Protein AF-A0A653MFF1-F1 (afdb_monomer_lite)

pLDDT: mean 91.17, std 8.58, range [53.25, 97.94]

Sequence (82 aa):
MSNILILIKKDFMHLPEKSSYNNNYYKNTKRNYEIFEECDEAYNSFDFYLVDGKSEIYLGCTYESISEDIESKPHLEIDFKK

Foldseek 3Di:
DWDKDKDQLVQWDWDVVPDDDQWTKIARNPPGWIKIWGQDPVVLKIWIFTDDPPDTHTDAMDNDDSPPDCPVPRMDIGTDDD

Structure (mmCIF, N/CA/C/O backbone):
data_AF-A0A653MFF1-F1
#
_entry.id   AF-A0A653MFF1-F1
#
loop_
_atom_site.group_PDB
_atom_site.id
_atom_site.type_symbol
_atom_site.label_atom_id
_atom_site.label_alt_id
_atom_site.label_comp_id
_atom_site.label_asym_id
_atom_site.label_entity_id
_atom_site.label_seq_id
_atom_site.pdbx_PDB_ins_code
_atom_site.Cartn_x
_atom_site.Cartn_y
_atom_site.Cartn_z
_atom_site.occupancy
_atom_site.B_iso_or_equiv
_atom_site.auth_seq_id
_atom_site.auth_comp_id
_atom_site.auth_asym_id
_atom_site.auth_atom_id
_atom_site.pdbx_PDB_model_num
ATOM 1 N N . MET A 1 1 ? -6.852 1.291 -23.410 1.00 55.97 1 MET A N 1
ATOM 2 C CA . MET A 1 1 ? -6.687 2.447 -22.508 1.00 55.97 1 MET A CA 1
ATOM 3 C C . MET A 1 1 ? -6.376 1.871 -21.145 1.00 55.97 1 MET A C 1
ATOM 5 O O . MET A 1 1 ? -7.201 1.110 -20.654 1.00 55.97 1 MET A O 1
ATOM 9 N N . SER A 1 2 ? -5.184 2.121 -20.609 1.00 64.00 2 SER A N 1
ATOM 10 C CA . SER A 1 2 ? -4.852 1.720 -19.238 1.00 64.00 2 SER A CA 1
ATOM 11 C C . SER A 1 2 ? -5.621 2.611 -18.265 1.00 64.00 2 SER A C 1
ATOM 13 O O . SER A 1 2 ? -5.732 3.815 -18.504 1.00 64.00 2 SER A O 1
ATOM 15 N N . ASN A 1 3 ? -6.192 2.028 -17.212 1.00 80.06 3 ASN A N 1
ATOM 16 C CA . ASN A 1 3 ? -6.803 2.798 -16.131 1.00 80.06 3 ASN A CA 1
ATOM 17 C C . ASN A 1 3 ? -5.729 2.993 -15.060 1.00 80.06 3 ASN A C 1
ATOM 19 O O . ASN A 1 3 ? -5.233 2.011 -14.521 1.00 80.06 3 ASN A O 1
ATOM 23 N N . ILE A 1 4 ? -5.358 4.240 -14.779 1.00 88.44 4 ILE A N 1
ATOM 24 C CA . ILE A 1 4 ? -4.326 4.561 -13.788 1.00 88.44 4 ILE A CA 1
ATOM 25 C C . ILE A 1 4 ? -5.013 5.042 -12.510 1.00 88.44 4 ILE A C 1
ATOM 27 O O . ILE A 1 4 ? -5.822 5.974 -12.549 1.00 88.44 4 ILE A O 1
ATOM 31 N N . LEU A 1 5 ? -4.683 4.418 -11.381 1.00 90.69 5 LEU A N 1
ATOM 32 C CA . LEU A 1 5 ? -5.041 4.905 -10.052 1.00 90.69 5 LEU A CA 1
ATOM 33 C C . LEU A 1 5 ? -3.905 5.787 -9.523 1.00 90.69 5 LEU A C 1
ATOM 35 O O . LEU A 1 5 ? -2.746 5.385 -9.537 1.00 90.69 5 LEU A O 1
ATOM 39 N N . ILE A 1 6 ? -4.246 6.982 -9.035 1.00 93.06 6 ILE A N 1
ATOM 40 C CA . ILE A 1 6 ? -3.273 7.935 -8.487 1.00 93.06 6 ILE A CA 1
ATOM 41 C C . ILE A 1 6 ? -3.439 8.018 -6.969 1.00 93.06 6 ILE A C 1
ATOM 43 O O . ILE A 1 6 ? -4.499 8.422 -6.480 1.00 93.06 6 ILE A O 1
ATOM 47 N N . LEU A 1 7 ? -2.379 7.691 -6.227 1.00 92.81 7 LEU A N 1
ATOM 48 C CA . LEU A 1 7 ? -2.305 7.864 -4.774 1.00 92.81 7 LEU A CA 1
ATOM 49 C C . LEU A 1 7 ? -1.388 9.039 -4.430 1.00 92.81 7 LEU A C 1
ATOM 51 O O . LEU A 1 7 ? -0.276 9.133 -4.932 1.00 92.81 7 LEU A O 1
ATOM 55 N N . ILE A 1 8 ? -1.824 9.935 -3.547 1.00 95.00 8 ILE A N 1
ATOM 56 C CA . ILE A 1 8 ? -1.000 11.0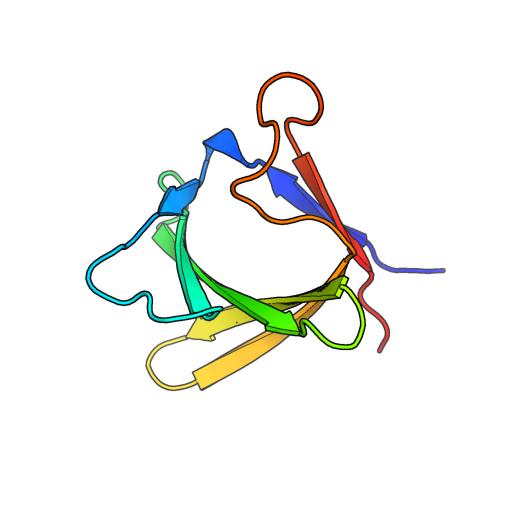59 -3.080 1.00 95.00 8 ILE A CA 1
ATOM 57 C C . ILE A 1 8 ? -0.229 10.613 -1.837 1.00 95.00 8 ILE A C 1
ATOM 59 O O . ILE A 1 8 ? -0.834 10.485 -0.774 1.00 95.00 8 ILE A O 1
ATOM 63 N N . LYS A 1 9 ? 1.088 10.391 -1.949 1.00 94.25 9 LYS A N 1
ATOM 64 C CA . LYS A 1 9 ? 1.900 9.704 -0.924 1.00 94.25 9 LYS A CA 1
ATOM 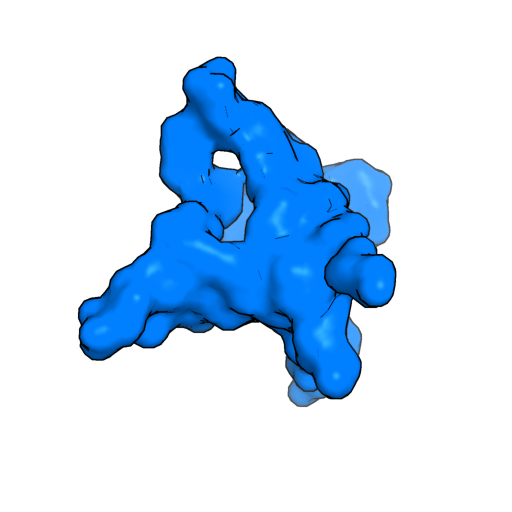65 C C . LYS A 1 9 ? 1.801 10.364 0.457 1.00 94.25 9 LYS A C 1
ATOM 67 O O . LYS A 1 9 ? 1.539 9.690 1.444 1.00 94.25 9 LYS A O 1
ATOM 72 N N . LYS A 1 10 ? 1.869 11.700 0.524 1.00 94.56 10 LYS A N 1
ATOM 73 C CA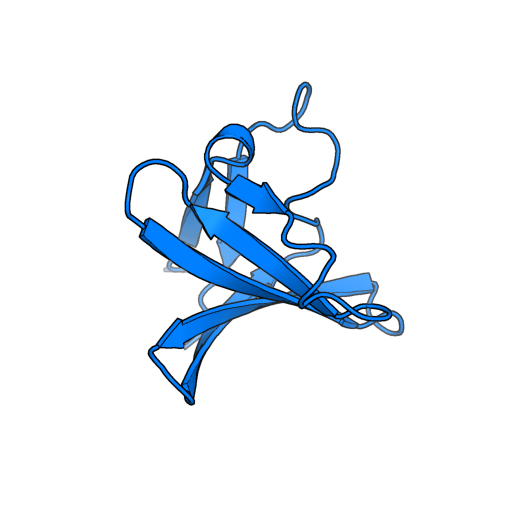 . LYS A 1 10 ? 1.755 12.469 1.785 1.00 94.56 10 LYS A CA 1
ATOM 74 C C . LYS A 1 10 ? 0.422 12.310 2.528 1.00 94.56 10 LYS A C 1
ATOM 76 O O . LYS A 1 10 ? 0.321 12.696 3.689 1.00 94.56 10 LYS A O 1
ATOM 81 N N . ASP A 1 11 ? -0.618 11.818 1.855 1.00 95.94 11 ASP A N 1
ATOM 82 C CA . ASP A 1 11 ? -1.920 11.604 2.484 1.00 95.94 11 ASP A CA 1
ATOM 83 C C . ASP A 1 11 ? -1.964 10.271 3.247 1.00 95.94 11 ASP A C 1
ATOM 85 O O . ASP A 1 11 ? -2.961 9.992 3.915 1.00 95.94 11 ASP A O 1
ATOM 89 N N . PHE A 1 12 ? -0.898 9.470 3.184 1.00 96.38 12 PHE A N 1
ATOM 90 C CA . PHE A 1 12 ? -0.788 8.169 3.821 1.00 96.38 12 PHE A CA 1
ATOM 91 C C . PHE A 1 12 ? 0.165 8.193 5.012 1.00 96.38 12 PHE A C 1
ATOM 93 O O . PHE A 1 12 ? 1.264 8.737 4.956 1.00 96.38 12 PHE A O 1
ATOM 100 N N . MET A 1 13 ? -0.274 7.564 6.097 1.00 96.88 13 MET A N 1
ATOM 101 C CA . MET A 1 13 ? 0.518 7.323 7.295 1.00 96.88 13 MET A CA 1
ATOM 102 C C . MET A 1 13 ? 0.790 5.825 7.410 1.00 96.88 13 MET A C 1
ATOM 104 O O . MET A 1 13 ? -0.147 5.032 7.335 1.00 96.88 13 MET A O 1
ATOM 108 N N . HIS A 1 14 ? 2.052 5.445 7.595 1.00 96.94 14 HIS A N 1
ATOM 109 C CA . HIS A 1 14 ? 2.447 4.051 7.795 1.00 96.94 14 HIS A CA 1
ATOM 110 C C . HIS A 1 14 ? 1.943 3.513 9.148 1.00 96.94 14 HIS A C 1
ATOM 112 O O . HIS A 1 14 ? 1.964 4.242 10.142 1.00 96.94 14 HIS A O 1
ATOM 118 N N . LEU A 1 15 ? 1.503 2.252 9.176 1.00 97.06 15 LEU A N 1
ATOM 119 C CA . LEU A 1 15 ? 0.988 1.536 10.350 1.00 97.06 15 LEU A CA 1
ATOM 120 C C . LEU A 1 15 ? 1.961 0.413 10.767 1.00 97.06 15 LEU A C 1
ATOM 122 O O . LEU A 1 15 ? 1.716 -0.759 10.465 1.00 97.06 15 LEU A O 1
ATOM 126 N N . PRO A 1 16 ? 3.076 0.736 11.447 1.00 96.44 16 PRO A N 1
ATOM 127 C CA . PRO A 1 16 ? 4.142 -0.226 11.742 1.00 96.44 16 PRO A CA 1
ATOM 128 C C . PRO A 1 16 ? 3.693 -1.421 12.595 1.00 96.44 16 PRO A C 1
ATOM 130 O O . PRO A 1 16 ? 4.314 -2.473 12.540 1.00 96.44 16 PRO A O 1
ATOM 133 N N . GLU A 1 17 ? 2.625 -1.280 13.378 1.00 97.12 17 GLU A N 1
ATOM 134 C CA . GLU A 1 17 ? 2.053 -2.352 14.195 1.00 97.12 17 GLU A CA 1
ATOM 135 C C . GLU A 1 17 ? 1.296 -3.419 13.387 1.00 97.12 17 GLU A C 1
ATOM 137 O O . GLU A 1 17 ? 1.083 -4.522 13.892 1.00 97.12 17 GLU A O 1
ATOM 142 N N . LYS A 1 18 ? 0.873 -3.089 12.159 1.00 95.88 18 LYS A N 1
ATOM 143 C CA . LYS A 1 18 ? 0.246 -4.025 11.210 1.00 95.88 18 LYS A CA 1
ATOM 144 C C . LYS A 1 18 ? 1.235 -4.523 10.163 1.00 95.88 18 LYS A C 1
ATOM 146 O O . LYS A 1 18 ? 1.070 -5.625 9.649 1.00 95.88 18 LYS A O 1
ATOM 151 N N . SER A 1 19 ? 2.234 -3.707 9.843 1.00 96.75 19 SER A N 1
ATOM 152 C CA . SER A 1 19 ? 3.244 -4.042 8.851 1.00 96.75 19 SER A CA 1
ATOM 153 C C . SER A 1 19 ? 4.189 -5.141 9.336 1.00 96.75 19 SER A C 1
ATOM 155 O O . SER A 1 19 ? 4.544 -5.235 10.511 1.00 96.75 19 SER A O 1
ATOM 157 N N . SER A 1 20 ? 4.633 -5.966 8.398 1.00 96.06 20 SER A N 1
ATOM 158 C CA . SER A 1 20 ? 5.679 -6.969 8.592 1.00 96.06 20 SER A CA 1
ATOM 159 C C . SER A 1 20 ? 6.570 -7.008 7.355 1.00 96.06 20 SER A C 1
ATOM 161 O O . SER A 1 20 ? 6.307 -6.297 6.397 1.00 96.06 20 SER A O 1
ATOM 163 N N . TYR A 1 21 ? 7.643 -7.795 7.371 1.00 92.25 21 TYR A N 1
ATOM 164 C CA . TYR A 1 21 ? 8.611 -7.889 6.271 1.00 92.25 21 TYR A CA 1
ATOM 165 C C . TYR A 1 21 ? 7.935 -7.884 4.885 1.00 92.25 21 TYR A C 1
ATOM 167 O O . TYR A 1 21 ? 7.107 -8.752 4.620 1.00 92.25 21 TYR A O 1
ATOM 175 N N . ASN A 1 22 ? 8.262 -6.899 4.037 1.00 94.44 22 ASN A N 1
ATOM 176 C CA . ASN A 1 22 ? 7.697 -6.673 2.691 1.00 94.44 22 ASN A CA 1
ATOM 177 C C . ASN A 1 22 ? 6.183 -6.459 2.598 1.00 94.44 22 ASN A C 1
ATOM 179 O O . ASN A 1 22 ? 5.630 -6.436 1.507 1.00 94.44 22 ASN A O 1
ATOM 183 N N . ASN A 1 23 ? 5.517 -6.279 3.728 1.00 97.00 23 ASN A N 1
ATOM 184 C CA . ASN A 1 23 ? 4.079 -6.142 3.841 1.00 97.00 23 ASN A CA 1
ATOM 185 C C . ASN A 1 23 ? 3.786 -4.863 4.623 1.00 97.00 23 ASN A C 1
ATOM 187 O O . ASN A 1 23 ? 3.828 -4.854 5.855 1.00 97.00 23 ASN A O 1
ATOM 191 N N . ASN A 1 24 ? 3.507 -3.775 3.916 1.00 97.50 24 ASN A N 1
ATOM 192 C CA . ASN A 1 24 ? 3.335 -2.459 4.514 1.00 97.50 24 ASN A CA 1
ATOM 193 C C . ASN A 1 24 ? 1.866 -2.041 4.504 1.00 97.50 24 ASN A C 1
ATOM 195 O O . ASN A 1 24 ? 1.201 -2.043 3.471 1.00 97.50 24 ASN A O 1
ATOM 199 N N . TYR A 1 25 ? 1.362 -1.618 5.660 1.00 97.94 25 TYR A N 1
ATOM 200 C CA . TYR A 1 25 ? 0.022 -1.063 5.792 1.00 97.94 25 TYR A CA 1
ATOM 201 C C . TYR A 1 25 ? 0.084 0.452 5.937 1.00 97.94 25 TYR A C 1
ATOM 203 O O . TYR A 1 25 ? 0.848 0.998 6.737 1.00 97.94 25 TYR A O 1
ATOM 211 N N . TYR A 1 26 ? -0.782 1.138 5.201 1.00 97.69 26 TYR A N 1
ATOM 212 C CA . TYR A 1 26 ? -0.898 2.587 5.225 1.00 97.69 26 TYR A CA 1
ATOM 213 C C . TYR A 1 26 ? -2.343 3.007 5.434 1.00 97.69 26 TYR A C 1
ATOM 215 O O . TYR A 1 26 ? -3.261 2.456 4.833 1.00 97.69 26 TYR A O 1
ATOM 223 N N . LYS A 1 27 ? -2.555 4.054 6.227 1.00 97.44 27 LYS A N 1
ATOM 224 C CA . LYS A 1 27 ? -3.865 4.672 6.414 1.00 97.44 27 LYS A CA 1
ATOM 225 C C . LYS A 1 27 ? -3.922 6.025 5.730 1.00 97.44 27 LYS A C 1
ATOM 227 O O . LYS A 1 27 ? -3.110 6.905 6.019 1.00 97.44 27 LYS A O 1
ATOM 232 N N . ASN A 1 28 ? -4.919 6.226 4.873 1.00 96.75 28 ASN A N 1
ATOM 233 C CA . ASN A 1 28 ? -5.186 7.539 4.309 1.00 96.75 28 ASN A CA 1
ATOM 234 C C . ASN A 1 28 ? -5.781 8.461 5.386 1.00 96.75 28 ASN A C 1
ATOM 236 O O . ASN A 1 28 ? -6.883 8.229 5.890 1.00 96.75 28 ASN A O 1
ATOM 240 N N . THR A 1 29 ? -5.072 9.535 5.711 1.00 94.31 29 THR A N 1
ATOM 241 C CA . THR A 1 29 ? -5.415 10.453 6.809 1.00 94.31 29 THR A CA 1
ATOM 242 C C . THR A 1 29 ? -6.642 11.320 6.520 1.00 94.31 29 THR A C 1
ATOM 244 O O . THR A 1 29 ? -7.282 11.798 7.453 1.00 94.31 29 THR A O 1
ATOM 247 N N . LYS A 1 30 ? -7.014 11.499 5.245 1.00 93.88 30 LYS A N 1
ATOM 248 C CA . LYS A 1 30 ? -8.149 12.346 4.835 1.00 93.88 30 LYS A CA 1
ATOM 249 C C . LYS A 1 30 ? -9.445 11.574 4.632 1.00 93.88 30 LYS A C 1
ATOM 251 O O . LYS A 1 30 ? -10.521 12.108 4.879 1.00 93.88 30 LYS A O 1
ATOM 256 N N . ARG A 1 31 ? -9.348 10.351 4.111 1.00 91.12 31 ARG A N 1
ATOM 257 C CA . ARG A 1 31 ? -10.498 9.550 3.660 1.00 91.12 31 ARG A CA 1
ATOM 258 C C . ARG A 1 31 ? -10.737 8.297 4.502 1.00 91.12 31 ARG A C 1
ATOM 260 O O . ARG A 1 31 ? -11.740 7.631 4.287 1.00 91.12 31 ARG A O 1
ATOM 267 N N . ASN A 1 32 ? -9.854 8.007 5.462 1.00 91.69 32 ASN A N 1
ATOM 268 C CA . ASN A 1 32 ? -10.006 6.934 6.447 1.00 91.69 32 ASN A CA 1
ATOM 269 C C . ASN A 1 32 ? -10.163 5.524 5.835 1.00 91.69 32 ASN A C 1
ATOM 271 O O . ASN A 1 32 ? -10.889 4.699 6.379 1.00 91.69 32 ASN A O 1
ATOM 275 N N . TYR A 1 33 ? -9.470 5.249 4.726 1.00 95.19 33 TYR A N 1
ATOM 276 C CA . TYR A 1 33 ? -9.285 3.894 4.191 1.00 95.19 33 TYR A CA 1
ATOM 277 C C . TYR A 1 33 ? -7.846 3.422 4.410 1.00 95.19 33 TYR A C 1
ATOM 279 O O . TYR A 1 33 ? -6.948 4.242 4.630 1.00 95.19 33 TYR A O 1
ATOM 287 N N . GLU A 1 34 ? -7.638 2.112 4.338 1.00 97.44 34 GLU A N 1
ATOM 288 C CA . GLU A 1 34 ? -6.327 1.480 4.467 1.00 97.44 34 GLU A CA 1
ATOM 289 C C . GLU A 1 34 ? -5.895 0.867 3.130 1.00 97.44 34 GLU A C 1
ATOM 291 O O . GLU A 1 34 ? -6.716 0.322 2.389 1.00 97.44 34 GLU A O 1
ATOM 296 N N . ILE A 1 35 ? -4.607 0.995 2.823 1.00 97.31 35 ILE A N 1
ATOM 297 C CA . ILE A 1 35 ? -3.941 0.341 1.700 1.00 97.31 35 ILE A CA 1
ATOM 298 C C . ILE A 1 35 ? -2.930 -0.638 2.266 1.00 97.31 35 ILE A C 1
ATOM 300 O O . ILE A 1 35 ? -2.178 -0.295 3.181 1.00 97.31 35 ILE A O 1
ATOM 304 N N . PHE A 1 36 ? -2.921 -1.829 1.696 1.00 97.75 36 PHE A N 1
ATOM 305 C CA . PHE A 1 36 ? -1.883 -2.820 1.886 1.00 97.75 36 PHE A CA 1
ATOM 306 C C . PHE A 1 36 ? -0.976 -2.811 0.649 1.00 97.75 36 PHE A C 1
ATOM 308 O O . PHE A 1 36 ? -1.463 -2.841 -0.479 1.00 97.75 36 PHE A O 1
ATOM 315 N N . GLU A 1 37 ? 0.325 -2.683 0.878 1.00 97.44 37 GLU A N 1
ATOM 316 C CA . GLU A 1 37 ? 1.395 -2.755 -0.113 1.00 97.44 37 GLU A CA 1
ATOM 317 C C . GLU A 1 37 ? 2.207 -4.027 0.153 1.00 97.44 37 GLU A C 1
ATOM 319 O O . GLU A 1 37 ? 2.761 -4.192 1.243 1.00 97.44 37 GLU A O 1
ATOM 324 N N . GLU A 1 38 ? 2.299 -4.899 -0.842 1.00 97.00 38 GLU A N 1
ATOM 325 C CA . GLU A 1 38 ? 3.136 -6.097 -0.822 1.00 97.00 38 GLU A CA 1
ATOM 326 C C . GLU A 1 38 ? 4.310 -5.905 -1.785 1.00 97.00 38 GLU A C 1
ATOM 328 O O . GLU A 1 38 ? 4.112 -5.621 -2.964 1.00 97.00 38 GLU A O 1
ATOM 333 N N . CYS A 1 39 ? 5.537 -6.036 -1.288 1.00 95.81 39 CYS A N 1
ATOM 334 C CA . CYS A 1 39 ? 6.744 -5.990 -2.105 1.00 95.81 39 CYS A CA 1
ATOM 335 C C . CYS A 1 39 ? 7.120 -7.403 -2.567 1.00 95.81 39 CYS A C 1
ATOM 337 O O . CYS A 1 39 ? 7.501 -8.253 -1.756 1.00 95.81 39 CYS A O 1
ATOM 339 N N . ASP A 1 40 ? 7.075 -7.629 -3.878 1.00 92.31 40 ASP A N 1
ATOM 340 C CA . ASP A 1 40 ? 7.672 -8.798 -4.513 1.00 92.31 40 ASP A CA 1
ATOM 341 C C . ASP A 1 40 ? 9.138 -8.498 -4.859 1.00 92.31 40 ASP A C 1
ATOM 343 O O . ASP A 1 40 ? 9.467 -7.893 -5.887 1.00 92.31 40 ASP A O 1
ATOM 347 N N . GLU A 1 41 ? 10.041 -8.944 -3.985 1.00 87.44 41 GLU A N 1
ATOM 348 C CA . GLU A 1 41 ? 11.487 -8.754 -4.136 1.00 87.44 41 GLU A CA 1
ATOM 349 C C . GLU A 1 41 ? 12.056 -9.381 -5.412 1.00 87.44 41 GLU A C 1
ATOM 351 O O . GLU A 1 41 ? 13.060 -8.895 -5.936 1.00 87.44 41 GLU A O 1
ATOM 356 N N . ALA A 1 42 ? 11.448 -10.458 -5.922 1.00 88.88 42 ALA A N 1
ATOM 357 C CA . ALA A 1 42 ? 11.967 -11.148 -7.098 1.00 88.88 42 ALA A CA 1
ATOM 358 C C . ALA A 1 42 ? 11.772 -10.313 -8.371 1.00 88.88 42 ALA A C 1
ATOM 360 O O . ALA A 1 42 ? 12.600 -10.378 -9.284 1.00 88.88 42 ALA A O 1
ATOM 361 N N . TYR A 1 43 ? 10.702 -9.517 -8.416 1.00 81.12 43 TYR A N 1
ATOM 362 C CA . TYR A 1 43 ? 10.355 -8.667 -9.558 1.00 81.12 43 TYR A CA 1
ATOM 363 C C . TYR A 1 43 ? 10.555 -7.173 -9.289 1.00 81.12 43 TYR A C 1
ATOM 365 O O . TYR A 1 43 ? 10.365 -6.364 -10.202 1.00 81.12 43 TYR A O 1
ATOM 373 N N . ASN A 1 44 ? 10.986 -6.816 -8.073 1.00 88.94 44 ASN A N 1
ATOM 374 C CA . ASN A 1 44 ? 11.134 -5.441 -7.601 1.00 88.94 44 ASN A CA 1
ATOM 375 C C . ASN A 1 44 ? 9.857 -4.620 -7.850 1.00 88.94 44 ASN A C 1
ATOM 377 O O . ASN A 1 44 ? 9.919 -3.486 -8.328 1.00 88.94 44 ASN A O 1
ATOM 381 N N . SER A 1 45 ? 8.702 -5.238 -7.601 1.00 93.19 45 SER A N 1
ATOM 382 C CA . SER A 1 45 ? 7.381 -4.654 -7.821 1.00 93.19 45 SER A CA 1
ATOM 383 C C . SER A 1 45 ? 6.584 -4.608 -6.529 1.00 93.19 45 SER A C 1
ATOM 385 O O . SER A 1 45 ? 6.774 -5.426 -5.635 1.00 93.19 45 SER A O 1
ATOM 387 N N . PHE A 1 46 ? 5.665 -3.657 -6.469 1.00 95.06 46 PHE A N 1
ATOM 388 C CA . PHE A 1 46 ? 4.775 -3.440 -5.346 1.00 95.06 46 PHE A CA 1
ATOM 389 C C . PHE A 1 46 ? 3.338 -3.639 -5.807 1.00 95.06 46 PHE A C 1
ATOM 391 O O . PHE A 1 46 ? 2.871 -2.933 -6.709 1.00 95.06 46 PHE A O 1
ATOM 398 N N . ASP A 1 47 ? 2.657 -4.585 -5.178 1.00 95.62 47 ASP A N 1
ATOM 399 C CA . ASP A 1 47 ? 1.237 -4.843 -5.361 1.00 95.62 47 ASP A CA 1
ATOM 400 C C . ASP A 1 47 ? 0.442 -4.077 -4.308 1.00 95.62 47 ASP A C 1
ATOM 402 O O . ASP A 1 47 ? 0.801 -4.036 -3.131 1.00 95.62 47 ASP A O 1
ATOM 406 N N . PHE A 1 48 ? -0.653 -3.449 -4.733 1.00 96.00 48 PHE A N 1
ATOM 407 C CA . PHE A 1 48 ? -1.474 -2.609 -3.870 1.00 96.00 48 PHE A CA 1
ATOM 408 C C . PHE A 1 48 ? -2.879 -3.170 -3.733 1.00 96.00 48 PHE A C 1
ATOM 410 O O . PHE A 1 48 ? -3.529 -3.525 -4.718 1.00 96.00 48 PHE A O 1
ATOM 417 N N . TYR A 1 49 ? -3.390 -3.151 -2.508 1.00 96.38 49 TYR A N 1
ATOM 418 C CA . TYR A 1 49 ? -4.710 -3.654 -2.160 1.00 96.38 49 TYR A CA 1
ATOM 419 C C . TYR A 1 49 ? -5.462 -2.640 -1.296 1.00 96.38 49 TYR A C 1
ATOM 421 O O . TYR A 1 49 ? -4.897 -2.027 -0.391 1.00 96.38 49 TYR A O 1
ATOM 429 N N . LEU A 1 50 ? -6.761 -2.469 -1.546 1.00 96.31 50 LEU A N 1
ATOM 430 C CA . LEU A 1 50 ? -7.668 -1.777 -0.631 1.00 96.31 50 LEU A CA 1
ATOM 431 C C . LEU A 1 50 ? -8.124 -2.756 0.451 1.00 96.31 50 LEU A C 1
ATOM 433 O O . LEU A 1 50 ? -8.658 -3.818 0.130 1.00 96.31 50 LEU A O 1
ATOM 437 N N . VAL A 1 51 ? -7.972 -2.372 1.716 1.00 96.62 51 VAL A N 1
ATOM 438 C CA . VAL A 1 51 ? -8.419 -3.183 2.854 1.00 96.62 51 VAL A CA 1
ATOM 439 C C . VAL A 1 51 ? -9.870 -2.830 3.194 1.00 96.62 51 VAL A C 1
ATOM 441 O O . VAL A 1 51 ? -10.166 -1.702 3.596 1.00 96.62 51 VAL A O 1
ATOM 444 N N . ASP A 1 52 ? -10.773 -3.803 3.060 1.00 92.50 52 ASP A N 1
ATOM 445 C CA . ASP A 1 52 ? -12.188 -3.702 3.438 1.00 92.50 52 ASP A CA 1
ATOM 446 C C . ASP A 1 52 ? -12.543 -4.785 4.471 1.00 92.50 52 ASP A C 1
ATOM 448 O O . ASP A 1 52 ? -12.867 -5.939 4.162 1.00 92.50 52 ASP A O 1
ATOM 452 N N . GLY A 1 53 ? -12.414 -4.422 5.749 1.00 89.69 53 GLY A N 1
ATOM 453 C CA . GLY A 1 53 ? -12.636 -5.326 6.874 1.00 89.69 53 GLY A CA 1
ATOM 454 C C . GLY A 1 53 ? -11.604 -6.456 6.931 1.00 89.69 53 GLY A C 1
ATOM 455 O O . GLY A 1 53 ? -10.507 -6.262 7.442 1.00 89.69 53 GLY A O 1
ATOM 456 N N . LYS A 1 54 ? -11.990 -7.651 6.467 1.00 89.31 54 LYS A N 1
ATOM 457 C CA . LYS A 1 54 ? -11.119 -8.843 6.383 1.00 89.31 54 LYS A CA 1
ATOM 458 C C . LYS A 1 54 ? -10.721 -9.200 4.946 1.00 89.31 54 LYS A C 1
ATOM 460 O O . LYS A 1 54 ? -10.121 -10.249 4.742 1.00 89.31 54 LYS A O 1
ATOM 465 N N . SER A 1 55 ? -11.125 -8.387 3.973 1.00 92.62 55 SER A N 1
ATOM 466 C CA . SER A 1 55 ? -10.876 -8.636 2.554 1.00 92.62 55 SER A CA 1
ATOM 467 C C . SER A 1 55 ? -9.884 -7.623 2.002 1.00 92.62 55 SER A C 1
ATOM 469 O O . SER A 1 55 ? -9.883 -6.462 2.411 1.00 92.62 55 SER A O 1
ATOM 471 N N . GLU A 1 56 ? -9.099 -8.061 1.027 1.00 95.31 56 GLU A N 1
ATOM 472 C CA . GLU A 1 56 ? -8.145 -7.246 0.281 1.00 95.31 56 GLU A CA 1
ATOM 473 C C . GLU A 1 56 ? -8.581 -7.217 -1.186 1.00 95.31 56 GLU A C 1
ATOM 475 O O . GLU A 1 56 ? -8.773 -8.257 -1.819 1.00 95.31 56 GLU A O 1
ATOM 480 N N . ILE A 1 57 ? -8.804 -6.018 -1.721 1.00 94.56 57 ILE A N 1
ATOM 481 C CA . ILE A 1 57 ? -9.229 -5.812 -3.108 1.00 94.56 57 ILE A CA 1
ATOM 482 C C . ILE A 1 57 ? -8.029 -5.299 -3.893 1.00 94.56 57 ILE A C 1
ATOM 484 O O . ILE A 1 57 ? -7.573 -4.185 -3.645 1.00 94.56 57 ILE A O 1
ATOM 488 N N . TYR A 1 58 ? -7.545 -6.085 -4.853 1.00 93.94 58 TYR A N 1
ATOM 489 C CA . TYR A 1 58 ? -6.400 -5.711 -5.683 1.00 93.94 58 TYR A CA 1
ATOM 490 C C . TYR A 1 58 ? -6.663 -4.428 -6.488 1.00 93.94 58 TYR A C 1
ATOM 492 O O . TYR A 1 58 ? -7.698 -4.282 -7.147 1.00 93.94 58 TYR A O 1
ATOM 500 N N . LEU A 1 59 ? -5.710 -3.499 -6.424 1.00 92.75 59 LEU A N 1
ATOM 501 C CA . LEU A 1 59 ? -5.743 -2.189 -7.074 1.00 92.75 59 LEU A CA 1
ATOM 502 C C . LEU A 1 59 ? -4.765 -2.075 -8.246 1.00 92.75 59 LEU A C 1
ATOM 504 O O . LEU A 1 59 ? -4.863 -1.117 -9.009 1.00 92.75 59 LEU A O 1
ATOM 508 N N . GLY A 1 60 ? -3.841 -3.020 -8.399 1.00 93.19 60 GLY A N 1
ATOM 509 C CA . GLY A 1 60 ? -2.790 -2.969 -9.409 1.00 93.19 60 GLY A CA 1
ATOM 510 C C . GLY A 1 60 ? -1.398 -2.953 -8.792 1.00 93.19 60 GLY A C 1
ATOM 511 O O . GLY A 1 60 ? -1.239 -3.047 -7.574 1.00 93.19 60 GLY A O 1
ATOM 512 N N . CYS A 1 61 ? -0.402 -2.787 -9.656 1.00 93.62 61 CYS A N 1
ATOM 513 C CA . CYS A 1 61 ? 1.000 -2.826 -9.274 1.00 93.62 61 CYS A CA 1
ATOM 514 C C . CYS A 1 61 ? 1.803 -1.667 -9.869 1.00 93.62 61 CYS A C 1
ATOM 516 O O . CYS A 1 61 ? 1.381 -1.005 -10.827 1.00 93.62 61 CYS A O 1
ATOM 518 N N . THR A 1 62 ? 2.968 -1.412 -9.279 1.00 93.19 62 THR A N 1
ATOM 519 C CA . THR A 1 62 ? 3.981 -0.490 -9.807 1.00 93.19 62 THR A CA 1
ATOM 520 C C . THR A 1 62 ? 5.379 -0.880 -9.314 1.00 93.19 62 THR A C 1
ATOM 522 O O . THR A 1 62 ? 5.535 -1.873 -8.613 1.00 93.19 62 THR A O 1
ATOM 525 N N . TYR A 1 63 ? 6.408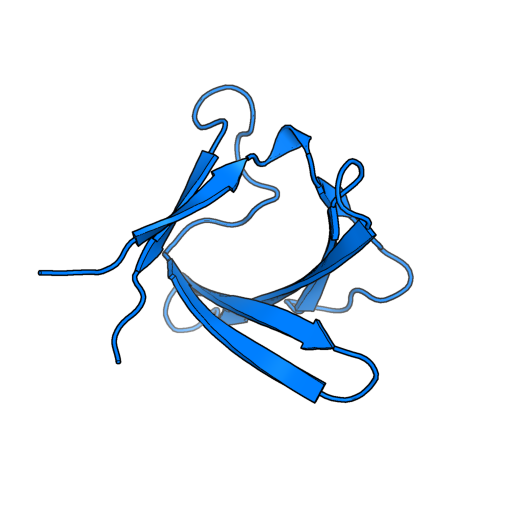 -0.120 -9.680 1.00 92.44 63 TYR A N 1
ATOM 526 C CA . TYR A 1 63 ? 7.807 -0.372 -9.292 1.00 92.44 63 TYR A CA 1
ATOM 527 C C . TYR A 1 63 ? 8.299 0.565 -8.183 1.00 92.44 63 TYR A C 1
ATOM 529 O O . TYR A 1 63 ? 9.500 0.715 -7.986 1.00 92.44 63 TYR A O 1
ATOM 537 N N . GLU A 1 64 ? 7.374 1.235 -7.499 1.00 92.31 64 GLU A N 1
ATOM 538 C CA . GLU A 1 64 ? 7.674 2.219 -6.464 1.00 92.31 64 GLU A CA 1
ATOM 539 C C . GLU A 1 64 ? 6.787 1.999 -5.241 1.00 92.31 64 GLU A C 1
ATOM 541 O O . GLU A 1 64 ? 5.598 1.700 -5.372 1.00 92.31 64 GLU A O 1
ATOM 546 N N . SER A 1 65 ? 7.350 2.229 -4.056 1.00 93.19 65 SER A N 1
ATOM 547 C CA . SER A 1 65 ? 6.598 2.190 -2.798 1.00 93.19 65 SER A CA 1
ATOM 548 C C . SER A 1 65 ? 5.931 3.540 -2.497 1.00 93.19 65 SER A C 1
ATOM 550 O O . SER A 1 65 ? 6.395 4.622 -2.896 1.00 93.19 65 SER A O 1
ATOM 552 N N . ILE A 1 66 ? 4.857 3.503 -1.704 1.00 93.50 66 ILE A N 1
ATOM 553 C CA . ILE A 1 66 ? 4.263 4.688 -1.062 1.00 93.50 66 ILE A CA 1
ATOM 554 C C . ILE A 1 66 ? 5.293 5.417 -0.189 1.00 93.50 66 ILE A C 1
ATOM 556 O O . ILE A 1 66 ? 5.227 6.640 -0.052 1.00 93.50 66 ILE A O 1
ATOM 560 N N . SER A 1 67 ? 6.236 4.687 0.404 1.00 89.81 67 SER A N 1
ATOM 561 C CA . SER A 1 67 ? 7.227 5.248 1.327 1.00 89.81 67 SER A CA 1
ATOM 562 C C . SER A 1 67 ? 8.424 5.920 0.643 1.00 89.81 67 SER A C 1
ATOM 564 O O . SER A 1 67 ? 9.150 6.675 1.290 1.00 89.81 67 SER A O 1
ATOM 566 N N . GLU A 1 68 ? 8.621 5.692 -0.656 1.00 87.31 68 GLU A N 1
ATOM 567 C CA . GLU A 1 68 ? 9.785 6.188 -1.391 1.00 87.31 68 GLU A CA 1
ATOM 568 C C . GLU A 1 68 ? 9.635 7.643 -1.849 1.00 87.31 68 GLU A C 1
ATOM 570 O O . GLU A 1 68 ? 8.617 8.022 -2.433 1.00 87.31 68 GLU A O 1
ATOM 575 N N . ASP A 1 69 ? 10.696 8.424 -1.616 1.00 82.06 69 ASP A N 1
ATOM 576 C CA . ASP A 1 69 ? 10.977 9.755 -2.178 1.00 82.06 69 ASP A CA 1
ATOM 577 C C . ASP A 1 69 ? 9.743 10.650 -2.414 1.00 82.06 69 ASP A C 1
ATOM 579 O O . ASP A 1 69 ? 9.401 11.047 -3.530 1.00 82.06 69 ASP A O 1
ATOM 583 N N . ILE A 1 70 ? 9.051 10.968 -1.315 1.00 84.12 70 ILE A N 1
ATOM 584 C CA . ILE A 1 70 ? 7.821 11.776 -1.318 1.00 84.12 70 ILE A CA 1
ATOM 585 C C . ILE A 1 70 ? 8.070 13.199 -1.854 1.00 84.12 70 ILE A C 1
ATOM 587 O O . ILE A 1 70 ? 7.145 13.825 -2.376 1.00 84.12 70 ILE A O 1
ATOM 591 N N . GLU A 1 71 ? 9.291 13.727 -1.725 1.00 83.81 71 GLU A N 1
ATOM 592 C CA . GLU A 1 71 ? 9.626 15.082 -2.172 1.00 83.81 71 GLU A CA 1
ATOM 593 C C . GLU A 1 71 ? 9.801 15.166 -3.690 1.00 83.81 71 GLU A C 1
ATOM 595 O O . GLU A 1 71 ? 9.262 16.091 -4.305 1.00 83.81 71 GLU A O 1
ATOM 600 N N . SER A 1 72 ? 10.507 14.211 -4.309 1.00 85.25 72 SER A N 1
ATOM 601 C CA . SER A 1 72 ? 10.708 14.220 -5.763 1.00 85.25 72 SER A CA 1
ATOM 602 C C . SER A 1 72 ? 9.509 13.652 -6.528 1.00 85.25 72 SER A C 1
ATOM 604 O O . SER A 1 72 ? 9.195 14.131 -7.623 1.00 85.25 72 SER A O 1
ATOM 606 N N . LYS A 1 73 ? 8.797 12.680 -5.936 1.00 88.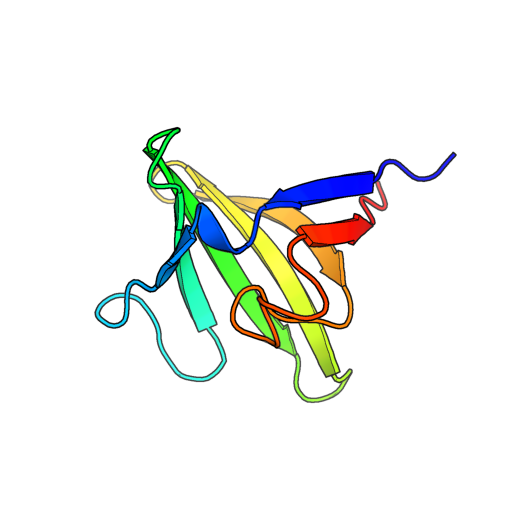06 73 LYS A N 1
ATOM 607 C CA . LYS A 1 73 ? 7.638 12.022 -6.544 1.00 88.06 73 LYS A CA 1
ATOM 608 C C . LYS A 1 73 ? 6.465 11.933 -5.557 1.00 88.06 73 LYS A C 1
ATOM 610 O O . LYS A 1 73 ? 6.249 10.909 -4.907 1.00 88.06 73 LYS A O 1
ATOM 615 N N . PRO A 1 74 ? 5.643 12.995 -5.456 1.00 91.94 74 PRO A N 1
ATOM 616 C CA . PRO A 1 74 ? 4.622 13.121 -4.414 1.00 91.94 74 PRO A CA 1
ATOM 617 C C . PRO A 1 74 ? 3.398 12.223 -4.625 1.00 91.94 74 PRO A C 1
ATOM 619 O O . PRO A 1 74 ? 2.524 12.147 -3.752 1.00 91.94 74 PRO A O 1
ATOM 622 N N . HIS A 1 75 ? 3.298 11.571 -5.781 1.00 92.94 75 HIS A N 1
ATOM 623 C CA . HIS A 1 75 ? 2.200 10.689 -6.131 1.00 92.94 75 HIS A CA 1
ATOM 624 C C . HIS A 1 75 ? 2.704 9.369 -6.703 1.00 92.94 75 HIS A C 1
ATOM 626 O O . HIS A 1 75 ? 3.769 9.293 -7.310 1.00 92.94 75 HIS A O 1
ATOM 632 N N . LEU A 1 76 ? 1.910 8.331 -6.490 1.00 93.06 76 LEU A N 1
ATOM 633 C CA . LEU A 1 76 ? 2.107 7.002 -7.032 1.00 93.06 76 LEU A CA 1
ATOM 634 C C . LEU A 1 76 ? 1.088 6.767 -8.142 1.00 93.06 76 LEU A C 1
ATOM 636 O O . LEU A 1 76 ? -0.092 7.081 -7.967 1.00 93.06 76 LEU A O 1
ATOM 640 N N . GLU A 1 77 ? 1.542 6.207 -9.255 1.00 93.00 77 GLU A N 1
ATOM 641 C CA . GLU A 1 77 ? 0.692 5.787 -10.365 1.00 93.00 77 GLU A CA 1
ATOM 642 C C . GLU A 1 77 ? 0.670 4.260 -10.396 1.00 93.00 77 GLU A C 1
ATOM 644 O O . GLU A 1 77 ? 1.711 3.619 -10.550 1.00 93.00 77 GLU A O 1
ATOM 649 N N . ILE A 1 78 ? -0.518 3.694 -10.210 1.00 90.69 78 ILE A N 1
ATOM 650 C CA . ILE A 1 78 ? -0.753 2.252 -10.168 1.00 90.69 78 ILE A CA 1
ATOM 6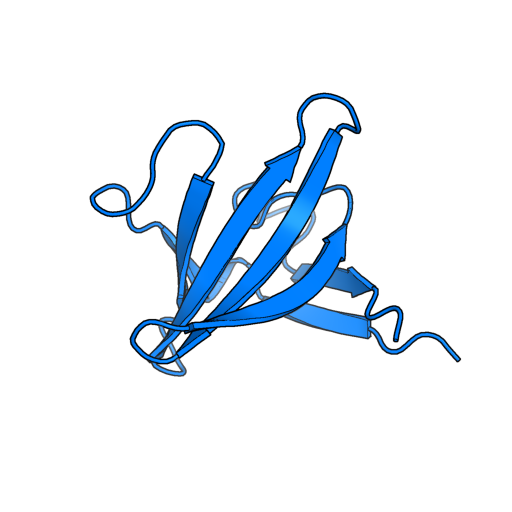51 C C . ILE A 1 78 ? -1.497 1.864 -11.446 1.00 90.69 78 ILE A C 1
ATOM 653 O O . ILE A 1 78 ? -2.556 2.432 -11.745 1.00 90.69 78 ILE A O 1
ATOM 657 N N . ASP A 1 79 ? -0.947 0.912 -12.204 1.00 87.62 79 ASP A N 1
ATOM 658 C CA . ASP A 1 79 ? -1.574 0.419 -13.433 1.00 87.62 79 ASP A CA 1
ATOM 659 C C . ASP A 1 79 ? -2.623 -0.649 -13.097 1.00 87.62 79 ASP A C 1
ATOM 661 O O . ASP A 1 79 ? -2.309 -1.743 -12.619 1.00 87.62 79 ASP A O 1
ATOM 665 N N . PHE A 1 80 ? -3.890 -0.332 -13.365 1.00 76.44 80 PHE A N 1
ATOM 666 C CA . PHE A 1 80 ? -4.997 -1.262 -13.203 1.00 76.44 80 PHE A CA 1
ATOM 667 C C . PHE A 1 80 ? -5.146 -2.090 -14.484 1.00 76.44 80 PHE A C 1
ATOM 669 O O . PHE A 1 80 ? -5.891 -1.730 -15.407 1.00 76.44 80 PHE A O 1
ATOM 676 N N . LYS A 1 81 ? -4.461 -3.234 -14.548 1.00 62.31 81 LYS A N 1
ATOM 677 C CA . LYS A 1 81 ? -4.727 -4.242 -15.581 1.00 62.31 81 LYS A CA 1
ATOM 678 C C . LYS A 1 81 ? -5.892 -5.123 -15.128 1.00 62.31 81 LYS A C 1
ATOM 680 O O . LYS A 1 81 ? -5.744 -5.921 -14.210 1.00 62.31 81 LYS A O 1
ATOM 685 N N . LYS A 1 82 ? -7.061 -4.915 -15.746 1.00 53.25 82 LYS A N 1
ATOM 686 C CA . LYS A 1 82 ? -8.188 -5.861 -15.688 1.00 53.25 82 LYS A CA 1
ATOM 687 C C . LYS A 1 82 ? -7.869 -7.137 -16.448 1.00 53.25 82 LYS A C 1
ATOM 689 O O . LYS A 1 82 ? -7.235 -7.016 -17.521 1.00 53.25 82 LYS A O 1
#

Secondary structure (DSSP, 8-state):
-PEEEEEEGGGEEE-TTT-BTTEEEEEETTT--EEEEEEETTTTEEEEEEEETTEEEEEEEESS-TTS-TTT--EEEEEE--

Radius of gyration: 12.06 Å; chains: 1; bounding box: 25×26×37 Å